Protein AF-A0A6B0Y0N7-F1 (afdb_monomer_lite)

Foldseek 3Di:
DVVVVVCVVVVWAWPADWDDDDVDQWTWTWTADPVGDIDIDIDGNVVVVVVVPD

Sequence (54 aa):
YKACEELAAAGVKITRPPGPMKGGTRVIAFCEDPDGYKVELNESILKHMAKDGA

Structure (mmCIF, N/CA/C/O backbone):
data_AF-A0A6B0Y0N7-F1
#
_entry.id   AF-A0A6B0Y0N7-F1
#
loop_
_atom_site.group_PDB
_atom_site.id
_atom_site.type_symbol
_atom_site.label_atom_id
_atom_site.label_alt_id
_atom_site.label_comp_id
_atom_site.label_asym_id
_atom_site.label_entity_id
_atom_site.label_seq_id
_atom_site.pdbx_PDB_ins_code
_atom_site.Cartn_x
_atom_site.Cartn_y
_atom_site.Cartn_z
_atom_site.occupancy
_atom_site.B_iso_or_equiv
_atom_site.auth_seq_id
_atom_site.auth_comp_id
_atom_site.auth_asym_id
_atom_site.auth_atom_id
_atom_site.pdbx_PDB_model_num
ATOM 1 N N . TYR A 1 1 ? 4.294 -7.519 -2.796 1.00 89.88 1 TYR A N 1
ATOM 2 C CA . TYR A 1 1 ? 2.812 -7.546 -2.981 1.00 89.88 1 TYR A CA 1
ATOM 3 C C . TYR A 1 1 ? 2.054 -8.183 -1.815 1.00 89.88 1 TYR A C 1
ATOM 5 O O . TYR A 1 1 ? 1.220 -7.493 -1.241 1.00 89.88 1 TYR A O 1
ATOM 13 N N . LYS A 1 2 ? 2.387 -9.420 -1.410 1.00 94.88 2 LYS A N 1
ATOM 14 C CA . LYS A 1 2 ? 1.725 -10.179 -0.326 1.00 94.88 2 LYS A CA 1
ATOM 15 C C . LYS A 1 2 ? 1.383 -9.373 0.942 1.00 94.88 2 LYS A C 1
ATOM 17 O O . LYS A 1 2 ? 0.259 -9.434 1.422 1.00 94.88 2 LYS A O 1
ATOM 22 N N . ALA A 1 3 ? 2.312 -8.548 1.430 1.00 95.19 3 ALA A N 1
ATOM 23 C CA . ALA A 1 3 ? 2.094 -7.733 2.628 1.00 95.19 3 ALA A CA 1
ATOM 24 C C . ALA A 1 3 ? 0.848 -6.827 2.546 1.00 95.19 3 ALA A C 1
ATOM 26 O O . ALA A 1 3 ? 0.145 -6.662 3.535 1.00 95.19 3 ALA A O 1
ATOM 27 N N . CYS A 1 4 ? 0.541 -6.248 1.378 1.00 97.12 4 CYS A N 1
ATOM 28 C CA . CYS A 1 4 ? -0.656 -5.416 1.217 1.00 97.12 4 CYS A CA 1
ATOM 29 C C . CYS A 1 4 ? -1.950 -6.237 1.269 1.00 97.12 4 CYS A C 1
ATOM 31 O O . CYS A 1 4 ? -2.957 -5.734 1.755 1.00 97.12 4 CYS A O 1
ATOM 33 N N . GLU A 1 5 ? -1.927 -7.480 0.782 1.00 97.06 5 GLU A N 1
ATOM 34 C CA . GLU A 1 5 ? -3.076 -8.390 0.836 1.00 97.06 5 GLU A CA 1
ATOM 35 C C . GLU A 1 5 ? -3.356 -8.815 2.280 1.00 97.06 5 GLU A C 1
ATOM 37 O O . GLU A 1 5 ? -4.496 -8.748 2.732 1.00 97.06 5 GLU A O 1
ATOM 42 N N . GLU A 1 6 ? -2.307 -9.167 3.029 1.00 97.75 6 GLU A N 1
ATOM 43 C CA . GLU A 1 6 ? -2.407 -9.519 4.451 1.00 97.75 6 GLU A CA 1
ATOM 44 C C . GLU A 1 6 ? -2.915 -8.335 5.290 1.00 97.75 6 GLU A C 1
ATOM 46 O O . GLU A 1 6 ? -3.805 -8.502 6.122 1.00 97.75 6 GLU A O 1
ATOM 51 N N . LEU A 1 7 ? -2.415 -7.122 5.028 1.00 96.94 7 LEU A N 1
ATOM 52 C CA . LEU A 1 7 ? -2.882 -5.904 5.696 1.00 96.94 7 LEU A CA 1
ATOM 53 C C . LEU A 1 7 ? -4.348 -5.591 5.368 1.00 96.94 7 LEU A C 1
ATOM 55 O O . LEU A 1 7 ? -5.125 -5.298 6.275 1.00 96.94 7 LEU A O 1
ATOM 59 N N . ALA A 1 8 ? -4.749 -5.690 4.098 1.00 96.38 8 ALA A N 1
ATOM 60 C CA . ALA A 1 8 ? -6.139 -5.479 3.700 1.00 96.38 8 ALA A CA 1
ATOM 61 C C . ALA A 1 8 ? -7.080 -6.511 4.348 1.00 96.38 8 ALA A C 1
ATOM 63 O O . ALA A 1 8 ? -8.142 -6.141 4.846 1.00 96.38 8 ALA A O 1
ATOM 64 N N . ALA A 1 9 ? -6.675 -7.786 4.407 1.00 97.75 9 ALA A N 1
ATOM 65 C CA . ALA A 1 9 ? -7.428 -8.843 5.086 1.00 97.75 9 ALA A CA 1
ATOM 66 C C . ALA A 1 9 ? -7.545 -8.609 6.603 1.00 97.75 9 ALA A C 1
ATOM 68 O O . ALA A 1 9 ? -8.550 -8.978 7.206 1.00 97.75 9 ALA A O 1
ATOM 69 N N . ALA A 1 10 ? -6.554 -7.952 7.211 1.00 96.75 10 ALA A N 1
ATOM 70 C CA . ALA A 1 10 ? -6.580 -7.526 8.609 1.00 96.75 10 ALA A CA 1
ATOM 71 C C . ALA A 1 10 ? -7.394 -6.235 8.855 1.00 96.75 10 ALA A C 1
ATOM 73 O O . ALA A 1 10 ? -7.438 -5.746 9.982 1.00 96.75 10 ALA A O 1
ATOM 74 N N . GLY A 1 11 ? -8.035 -5.668 7.825 1.0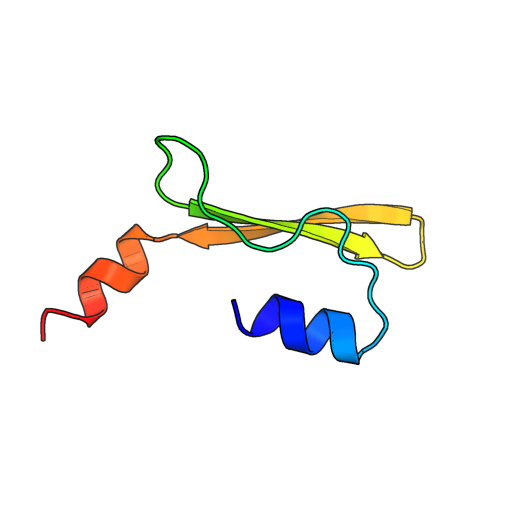0 96.44 11 GLY A N 1
ATOM 75 C CA . GLY A 1 11 ? -8.861 -4.462 7.936 1.00 96.44 11 GLY A CA 1
ATOM 76 C C . GLY A 1 11 ? -8.087 -3.144 7.846 1.00 96.44 11 GLY A C 1
ATOM 77 O O . GLY A 1 11 ? -8.663 -2.082 8.076 1.00 96.44 11 GLY A O 1
ATOM 78 N N . VAL A 1 12 ? -6.800 -3.180 7.491 1.00 97.31 12 VAL A N 1
ATOM 79 C CA . VAL A 1 12 ? -6.005 -1.965 7.280 1.00 97.31 12 VAL A CA 1
ATOM 80 C C . VAL A 1 12 ? -6.435 -1.282 5.984 1.00 97.31 12 VAL A C 1
ATOM 82 O O . VAL A 1 12 ? -6.541 -1.900 4.921 1.00 97.31 12 VAL A O 1
ATOM 85 N N . LYS A 1 13 ? -6.635 0.035 6.048 1.00 97.62 13 LYS A N 1
ATOM 86 C CA . LYS A 1 13 ? -7.034 0.846 4.898 1.00 97.62 13 LYS A CA 1
ATOM 87 C C . LYS A 1 13 ? -5.847 1.077 3.965 1.00 97.62 13 LYS A C 1
ATOM 89 O O . LYS A 1 13 ? -4.976 1.900 4.240 1.00 97.62 13 LYS A O 1
ATOM 94 N N . ILE A 1 14 ? -5.836 0.392 2.825 1.00 97.94 14 ILE A N 1
ATOM 95 C CA . ILE A 1 14 ? -4.877 0.646 1.743 1.00 97.94 14 ILE A CA 1
ATOM 96 C C . ILE A 1 14 ? -5.348 1.868 0.940 1.00 97.94 14 ILE A C 1
ATOM 98 O O . ILE A 1 14 ? -6.354 1.814 0.239 1.00 97.94 14 ILE A O 1
ATOM 1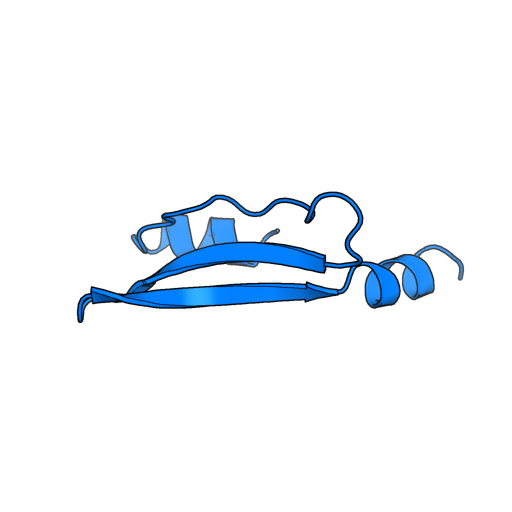02 N N . THR A 1 15 ? -4.630 2.987 1.044 1.00 97.56 15 THR A N 1
ATOM 103 C CA . THR A 1 15 ? -4.974 4.264 0.387 1.00 97.56 15 THR A CA 1
ATOM 104 C C . THR A 1 15 ? -4.373 4.396 -1.011 1.00 97.56 15 THR A C 1
ATOM 106 O O . THR A 1 15 ? -4.906 5.123 -1.848 1.00 97.56 15 THR A O 1
ATOM 109 N N . ARG A 1 16 ? -3.289 3.663 -1.293 1.00 97.19 16 ARG A N 1
ATOM 110 C CA . ARG A 1 16 ? -2.748 3.468 -2.643 1.00 97.19 16 ARG A CA 1
ATOM 111 C C . ARG A 1 16 ? -2.299 2.014 -2.783 1.00 97.19 16 ARG A C 1
ATOM 113 O O . ARG A 1 16 ? -1.397 1.616 -2.042 1.00 97.19 16 ARG A O 1
ATOM 120 N N . PRO A 1 17 ? -2.865 1.235 -3.719 1.00 96.81 17 PRO A N 1
ATOM 121 C CA . PRO A 1 17 ? -2.479 -0.158 -3.904 1.00 96.81 17 PRO A CA 1
ATOM 122 C C . PRO A 1 17 ? -0.997 -0.287 -4.296 1.00 96.81 17 PRO A C 1
ATOM 124 O O . PRO A 1 17 ? -0.417 0.662 -4.845 1.00 96.81 17 PRO A O 1
ATOM 127 N N . PRO A 1 18 ? -0.371 -1.446 -4.020 1.00 97.00 18 PRO A N 1
ATOM 128 C CA . PRO A 1 18 ? 1.008 -1.697 -4.404 1.00 97.00 18 PRO A CA 1
ATOM 129 C C . PRO A 1 18 ? 1.170 -1.620 -5.919 1.00 97.00 18 PRO A C 1
ATOM 131 O O . PRO A 1 18 ? 0.442 -2.262 -6.672 1.00 97.00 18 PRO A O 1
ATOM 134 N N . GLY A 1 19 ? 2.155 -0.849 -6.365 1.00 96.00 19 GLY A N 1
ATOM 135 C CA . GLY A 1 19 ? 2.493 -0.751 -7.778 1.00 96.00 19 GLY A CA 1
ATOM 136 C C . GLY A 1 19 ? 3.850 -0.094 -8.010 1.00 96.00 19 GLY A C 1
ATOM 137 O O . GLY A 1 19 ? 4.320 0.669 -7.152 1.00 96.00 19 GLY A O 1
ATOM 138 N N . PRO A 1 20 ? 4.494 -0.381 -9.155 1.00 95.00 20 PRO A N 1
ATOM 139 C CA . PRO A 1 20 ? 5.794 0.182 -9.485 1.00 95.00 20 PRO A CA 1
ATOM 140 C C . PRO A 1 20 ? 5.718 1.707 -9.603 1.00 95.00 20 PRO A C 1
ATOM 142 O O . PRO A 1 20 ? 4.744 2.269 -10.109 1.00 95.00 20 PRO A O 1
ATOM 145 N N . MET A 1 21 ? 6.768 2.395 -9.156 1.00 93.56 21 MET A N 1
ATOM 146 C CA . MET A 1 21 ? 6.948 3.808 -9.487 1.00 93.56 21 MET A CA 1
ATOM 147 C C . MET A 1 21 ? 7.255 3.959 -10.975 1.00 93.56 21 MET A C 1
ATOM 149 O O . MET A 1 21 ? 8.076 3.226 -11.529 1.00 93.56 21 MET A O 1
ATOM 153 N N . LYS A 1 22 ? 6.654 4.961 -11.620 1.00 89.56 22 LYS A N 1
ATOM 154 C CA . LYS A 1 22 ? 6.980 5.306 -13.007 1.00 89.56 22 LYS A CA 1
ATOM 155 C C . LYS A 1 22 ? 8.460 5.692 -13.103 1.00 89.56 22 LYS A C 1
ATOM 157 O O . LYS A 1 22 ? 8.875 6.666 -12.485 1.00 89.56 22 LYS A O 1
ATOM 162 N N . GLY A 1 23 ? 9.238 4.915 -13.857 1.00 86.50 23 GLY A N 1
ATOM 163 C CA . GLY A 1 23 ? 10.684 5.120 -14.013 1.00 86.50 23 GLY A CA 1
ATOM 164 C C . GLY A 1 23 ? 11.515 4.851 -12.751 1.00 86.50 23 GLY A C 1
ATOM 165 O O . GLY A 1 23 ? 12.684 5.221 -12.714 1.00 86.50 23 GLY A O 1
ATOM 166 N N . GLY A 1 24 ? 10.929 4.244 -11.714 1.00 89.00 24 GLY A N 1
ATOM 167 C CA . GLY A 1 24 ? 11.617 3.940 -10.460 1.00 89.00 24 GLY A CA 1
ATOM 168 C C . GLY A 1 24 ? 12.004 2.469 -10.322 1.00 89.00 24 GLY A C 1
ATOM 169 O O . GLY A 1 24 ? 11.627 1.614 -11.116 1.00 89.00 24 GLY A O 1
ATOM 170 N N . THR A 1 25 ? 12.739 2.165 -9.254 1.00 93.81 25 THR A N 1
ATOM 171 C CA . THR A 1 25 ? 13.247 0.819 -8.930 1.00 93.81 25 THR A CA 1
ATOM 172 C C . THR A 1 25 ? 12.515 0.179 -7.751 1.00 93.81 25 THR A C 1
ATOM 174 O O . THR A 1 25 ? 13.037 -0.722 -7.089 1.00 93.81 25 THR A O 1
ATOM 177 N N . ARG A 1 26 ? 11.322 0.686 -7.432 1.00 94.81 26 ARG A N 1
ATOM 178 C CA . ARG A 1 26 ? 10.560 0.326 -6.237 1.00 94.81 26 ARG A CA 1
ATOM 179 C C . ARG A 1 26 ? 9.097 0.074 -6.573 1.00 94.81 26 ARG A C 1
ATOM 181 O O . ARG A 1 26 ? 8.517 0.774 -7.406 1.00 94.81 26 ARG A O 1
ATOM 188 N N . VAL A 1 27 ? 8.516 -0.899 -5.885 1.00 96.19 27 VAL A N 1
ATOM 189 C CA . VAL A 1 27 ? 7.073 -1.044 -5.706 1.00 96.19 27 VAL A CA 1
ATOM 190 C C . VAL A 1 27 ? 6.723 -0.316 -4.418 1.00 96.19 27 VAL A C 1
ATOM 192 O O . VAL A 1 27 ? 7.340 -0.551 -3.380 1.00 96.19 27 VAL A O 1
ATOM 195 N N . ILE A 1 28 ? 5.754 0.586 -4.501 1.00 96.88 28 ILE A N 1
ATOM 196 C CA . ILE A 1 28 ? 5.268 1.349 -3.349 1.00 96.88 28 ILE A CA 1
ATOM 197 C C . ILE A 1 28 ? 3.778 1.108 -3.153 1.00 96.88 28 ILE A C 1
ATOM 199 O O . ILE A 1 28 ? 3.060 0.905 -4.135 1.00 96.88 28 ILE A O 1
ATOM 203 N N . ALA A 1 29 ? 3.317 1.179 -1.910 1.00 98.00 29 ALA A N 1
ATOM 204 C CA . ALA A 1 29 ? 1.911 1.242 -1.514 1.00 98.00 29 ALA A CA 1
ATOM 205 C C . ALA A 1 29 ? 1.761 2.235 -0.355 1.00 98.00 29 ALA A C 1
ATOM 207 O O . ALA A 1 29 ? 2.738 2.518 0.336 1.00 98.00 29 ALA A O 1
ATOM 208 N N . PHE A 1 30 ? 0.548 2.731 -0.125 1.00 98.12 30 PHE A N 1
ATOM 209 C CA . PHE A 1 30 ? 0.237 3.507 1.076 1.00 98.12 30 PHE A CA 1
ATOM 210 C C . PHE A 1 30 ? -0.903 2.854 1.842 1.00 98.12 30 PHE A C 1
ATOM 212 O O . PHE A 1 30 ? -1.885 2.408 1.241 1.00 98.12 30 PHE A O 1
ATOM 219 N N . CYS A 1 31 ? -0.788 2.847 3.163 1.00 98.00 31 CYS A N 1
ATOM 220 C CA . CYS A 1 31 ? -1.871 2.518 4.076 1.00 98.00 31 CYS A CA 1
ATOM 221 C C . CYS A 1 31 ? -2.036 3.598 5.149 1.00 98.00 31 CYS A C 1
ATOM 223 O O . CYS A 1 31 ? -1.215 4.507 5.258 1.00 98.00 31 CYS A O 1
ATOM 225 N N . GLU A 1 32 ? -3.143 3.533 5.876 1.00 98.19 32 GLU A N 1
ATOM 226 C CA . GLU A 1 32 ? -3.466 4.415 6.996 1.00 98.19 32 GLU A CA 1
ATOM 227 C C . GLU A 1 32 ? -3.603 3.564 8.261 1.00 98.19 32 GLU A C 1
ATOM 229 O O . GLU A 1 32 ? -4.255 2.515 8.222 1.00 98.19 32 GLU A O 1
ATOM 234 N N . ASP A 1 33 ? -2.954 3.978 9.348 1.00 94.88 33 ASP A N 1
ATOM 235 C CA . ASP A 1 33 ? -3.108 3.340 10.658 1.00 94.88 33 ASP A CA 1
ATOM 236 C C . ASP A 1 33 ? -4.352 3.873 11.407 1.00 94.88 33 ASP A C 1
ATOM 238 O O . ASP A 1 33 ? -4.989 4.825 10.943 1.00 94.88 33 ASP A O 1
ATOM 242 N N . PRO A 1 34 ? -4.745 3.270 12.546 1.00 95.50 34 PRO A N 1
ATOM 243 C CA . PRO A 1 34 ? -5.924 3.705 13.299 1.00 95.50 34 PRO A CA 1
ATOM 244 C C . PRO A 1 34 ? -5.864 5.145 13.829 1.00 95.50 34 PRO A C 1
ATOM 246 O O . PRO A 1 34 ? -6.915 5.736 14.071 1.00 95.50 34 PRO A O 1
ATOM 249 N N . ASP A 1 35 ? -4.665 5.709 13.986 1.00 96.31 35 ASP A N 1
ATOM 250 C CA . ASP A 1 35 ? -4.446 7.087 14.434 1.00 96.31 35 ASP A CA 1
ATOM 251 C C . ASP A 1 35 ? -4.481 8.085 13.257 1.00 96.31 35 ASP A C 1
ATOM 253 O O . ASP A 1 35 ? -4.432 9.303 13.449 1.00 96.31 35 ASP A O 1
ATOM 257 N N . GLY A 1 36 ? -4.611 7.584 12.024 1.00 94.81 36 GLY A N 1
ATOM 258 C CA . GLY A 1 36 ? -4.718 8.376 10.804 1.00 94.81 36 GLY A CA 1
ATOM 259 C C . GLY A 1 36 ? -3.376 8.709 10.149 1.00 94.81 36 GLY A C 1
ATOM 260 O O . GLY A 1 36 ? -3.350 9.501 9.199 1.00 94.81 36 GLY A O 1
ATOM 261 N N . TYR A 1 37 ? -2.257 8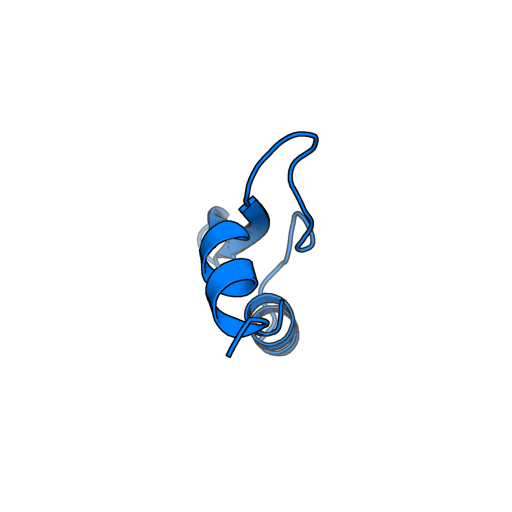.129 10.599 1.00 97.38 37 TYR A N 1
ATOM 262 C CA . TYR A 1 37 ? -0.979 8.343 9.921 1.00 97.38 37 TYR A CA 1
ATOM 263 C C . TYR A 1 37 ? -0.895 7.531 8.633 1.00 97.38 37 TYR A C 1
ATOM 265 O O . TYR A 1 37 ? -1.273 6.362 8.561 1.00 97.38 37 TYR A O 1
ATOM 273 N N . LYS A 1 38 ? -0.338 8.161 7.595 1.00 97.62 38 LYS A N 1
ATOM 274 C CA . LYS A 1 38 ? -0.059 7.504 6.318 1.00 97.62 38 LYS A CA 1
ATOM 275 C C . LYS A 1 38 ? 1.300 6.822 6.367 1.00 97.62 38 LYS A C 1
ATOM 277 O O . LYS A 1 38 ? 2.320 7.482 6.555 1.00 97.62 38 LYS A O 1
ATOM 282 N N . VAL A 1 39 ? 1.305 5.520 6.115 1.00 97.50 39 VAL A N 1
ATOM 283 C CA . VAL A 1 39 ? 2.501 4.675 6.091 1.00 97.50 39 VAL A CA 1
ATOM 284 C C . VAL A 1 39 ? 2.828 4.290 4.649 1.00 97.50 39 VAL A C 1
ATOM 286 O O . VAL A 1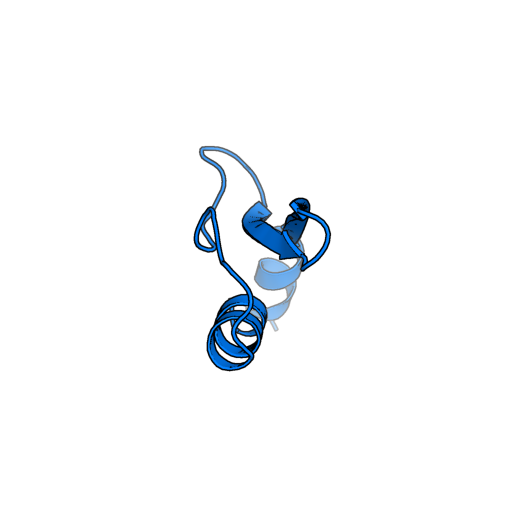 39 ? 1.951 3.855 3.902 1.00 97.50 39 VAL A O 1
ATOM 289 N N . GLU A 1 40 ? 4.093 4.447 4.251 1.00 97.62 40 GLU A N 1
ATOM 290 C CA . GLU A 1 40 ? 4.612 3.968 2.964 1.00 97.62 40 GLU A CA 1
ATOM 291 C C . GLU A 1 40 ? 5.166 2.547 3.116 1.00 97.62 40 GLU A C 1
ATOM 293 O O . GLU A 1 40 ? 6.087 2.305 3.897 1.00 97.62 40 GLU A O 1
ATOM 298 N N . LEU A 1 41 ? 4.653 1.611 2.318 1.00 96.56 41 LEU A N 1
ATOM 299 C CA . LEU A 1 41 ? 5.270 0.300 2.136 1.00 96.56 41 LEU A CA 1
ATOM 300 C C . LEU A 1 41 ? 6.185 0.363 0.919 1.00 96.56 41 LEU A C 1
ATOM 302 O O . LEU A 1 41 ? 5.743 0.752 -0.164 1.00 96.56 41 LEU A O 1
ATOM 306 N N . ASN A 1 42 ? 7.446 -0.031 1.091 1.00 95.62 42 ASN A N 1
ATOM 307 C CA . ASN A 1 42 ? 8.483 0.150 0.084 1.00 95.62 42 ASN A CA 1
ATOM 308 C C . ASN A 1 42 ? 9.260 -1.148 -0.169 1.00 95.62 42 ASN A C 1
ATOM 310 O O . ASN A 1 42 ? 9.923 -1.674 0.723 1.00 95.62 42 ASN A O 1
ATOM 314 N N . GLU A 1 43 ? 9.203 -1.644 -1.403 1.00 94.88 43 GLU A N 1
ATOM 315 C CA . GLU A 1 43 ? 9.875 -2.867 -1.834 1.00 94.88 43 GLU A CA 1
ATOM 316 C C . GLU A 1 43 ? 10.785 -2.579 -3.032 1.00 94.88 43 GLU A C 1
ATOM 318 O O . GLU A 1 43 ? 10.354 -2.060 -4.062 1.00 94.88 43 GLU A O 1
ATOM 323 N N . SER A 1 44 ? 12.072 -2.913 -2.912 1.00 93.50 44 SER A N 1
ATOM 324 C CA . SER A 1 44 ? 13.027 -2.736 -4.009 1.00 93.50 44 SER A CA 1
ATOM 325 C C . SER A 1 44 ? 12.861 -3.830 -5.066 1.00 93.50 44 SER A C 1
ATOM 327 O O . SER A 1 44 ? 12.940 -5.022 -4.766 1.00 93.50 44 SER A O 1
ATOM 329 N N . ILE A 1 45 ? 12.716 -3.408 -6.321 1.00 86.81 45 ILE A N 1
ATOM 330 C CA . ILE A 1 45 ? 12.652 -4.279 -7.502 1.00 86.81 45 ILE A CA 1
ATOM 331 C C . ILE A 1 45 ? 14.042 -4.854 -7.821 1.00 86.81 45 ILE A C 1
ATOM 333 O O . ILE A 1 45 ? 14.159 -6.001 -8.242 1.00 86.81 45 ILE A O 1
ATOM 337 N N . LEU A 1 46 ? 15.114 -4.105 -7.531 1.00 83.25 46 LEU A N 1
ATOM 338 C CA . LEU A 1 46 ? 16.496 -4.545 -7.775 1.00 83.25 46 LEU A CA 1
ATOM 339 C C . LEU A 1 46 ? 16.870 -5.789 -6.958 1.00 83.25 46 LEU A C 1
ATOM 341 O O . LEU A 1 46 ? 17.609 -6.642 -7.436 1.00 83.25 46 LEU A O 1
ATOM 345 N N . LYS A 1 47 ? 16.336 -5.917 -5.736 1.00 71.12 47 LYS A N 1
ATOM 346 C CA . LYS A 1 47 ? 16.580 -7.088 -4.876 1.00 71.12 47 LYS A CA 1
ATOM 347 C C . LYS A 1 47 ? 15.898 -8.361 -5.385 1.00 71.12 47 LYS A C 1
ATOM 349 O O . LYS A 1 47 ? 16.345 -9.448 -5.038 1.00 71.12 47 LYS A O 1
ATOM 354 N N . HIS A 1 48 ? 14.840 -8.229 -6.184 1.00 61.78 48 HIS A N 1
ATOM 355 C CA . HIS A 1 48 ? 14.120 -9.365 -6.759 1.00 61.78 48 HIS A CA 1
ATOM 356 C C . HIS A 1 48 ? 14.750 -9.825 -8.079 1.00 61.78 48 HIS A C 1
ATOM 358 O O . HIS A 1 48 ? 14.933 -11.020 -8.260 1.00 61.78 48 HIS A O 1
ATOM 364 N N . MET A 1 49 ? 15.243 -8.901 -8.914 1.00 58.84 49 MET A 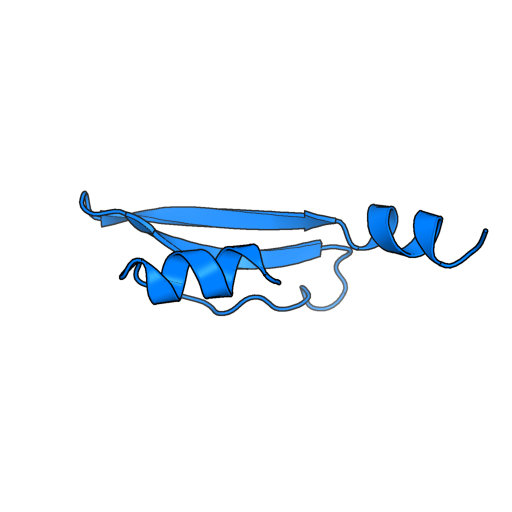N 1
ATOM 365 C CA . MET A 1 49 ? 16.006 -9.255 -10.125 1.00 58.84 49 MET A CA 1
ATOM 366 C C . MET A 1 49 ? 17.272 -10.081 -9.834 1.00 58.84 49 MET A C 1
ATOM 368 O O . MET A 1 49 ? 17.717 -10.839 -10.687 1.00 58.84 49 MET A O 1
ATOM 372 N N . ALA A 1 50 ? 17.847 -9.965 -8.633 1.00 59.16 50 ALA A N 1
ATOM 373 C CA . ALA A 1 50 ? 19.003 -10.761 -8.216 1.00 59.16 50 ALA A CA 1
ATOM 374 C C . ALA A 1 50 ? 18.659 -12.212 -7.810 1.00 59.16 50 ALA A C 1
ATOM 376 O O . ALA A 1 50 ? 19.575 -13.002 -7.598 1.00 59.16 50 ALA A O 1
ATOM 377 N N . LYS A 1 51 ? 17.371 -12.566 -7.667 1.00 56.31 51 LYS A N 1
ATOM 378 C CA . LYS A 1 51 ? 16.921 -13.915 -7.275 1.00 56.31 51 LYS A CA 1
ATOM 379 C C . LYS A 1 51 ? 16.450 -14.780 -8.443 1.00 56.31 51 LYS A C 1
ATOM 381 O O . LYS A 1 51 ? 16.527 -15.993 -8.324 1.00 56.31 51 LYS A O 1
ATOM 386 N N . ASP A 1 52 ? 16.016 -14.184 -9.550 1.00 56.94 52 ASP A N 1
ATOM 387 C CA . ASP A 1 52 ? 15.549 -14.916 -10.741 1.00 56.94 52 ASP A CA 1
ATOM 388 C C . ASP A 1 52 ? 16.690 -15.327 -11.702 1.00 56.94 52 ASP A C 1
ATOM 390 O O . ASP A 1 52 ? 16.439 -15.817 -12.800 1.00 56.94 52 ASP A O 1
ATOM 394 N N . GLY A 1 53 ? 17.952 -15.108 -11.310 1.00 55.28 53 GLY A N 1
ATOM 395 C CA . GLY A 1 53 ? 19.149 -15.401 -12.111 1.00 55.28 53 GLY A CA 1
ATOM 396 C C . GLY A 1 53 ? 20.045 -16.524 -11.574 1.00 55.28 53 GLY A C 1
ATOM 397 O O . GLY A 1 53 ? 21.197 -16.597 -11.999 1.00 55.28 53 GLY A O 1
ATOM 398 N N . ALA A 1 54 ? 19.5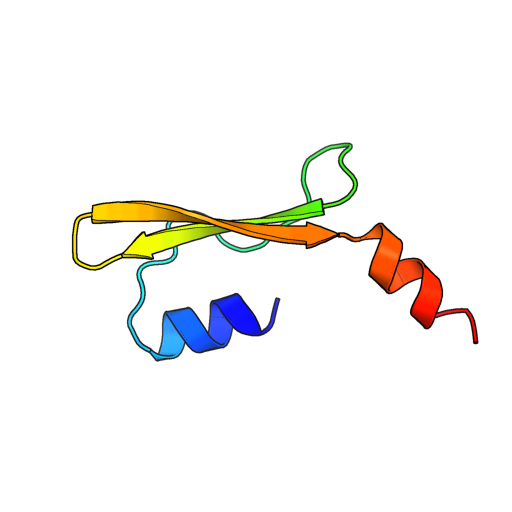62 -17.346 -10.635 1.00 45.56 54 ALA A N 1
ATOM 399 C CA . ALA A 1 54 ? 20.291 -18.478 -10.050 1.00 45.56 54 ALA A CA 1
ATOM 400 C C . ALA A 1 54 ? 19.481 -19.776 -10.143 1.00 45.56 54 ALA A C 1
ATOM 402 O O . ALA A 1 54 ? 18.262 -19.720 -9.869 1.00 45.56 54 ALA A O 1
#

Secondary structure (DSSP, 8-state):
-HHHHHHHHTT-EEEEEEEEPTT-SEEEEEEE-TT--EEEEEEESHHHHTTTT-

Radius of gyration: 12.76 Å; chains: 1; bounding box: 29×27×28 Å

Organism: NCBI:txid2604844

pLDDT: mean 89.79, std 13.8, range [45.56, 98.19]

InterPro domains:
  IPR004360 Glyoxalase/fosfomycin resistance/dioxygenase domain [PF00903] (1-41)
  IPR029068 Glyoxalase/Bleomycin resistance protein/Dihydroxybiphenyl dioxygenase [G3DSA:3.10.180.10] (1-44)
  IPR029068 Glyoxalase/Bleomycin resistance protein/Dihydroxybiphenyl dioxygenase [SSF54593] (1-44)
  IPR037523 Vicinal oxygen chelate (VOC), core domain [PS51819] (1-44)